Protein AF-A0A183TLF1-F1 (afdb_monomer_lite)

Sequence (107 aa):
LWEIATFAALPFSGLSHEEVISLVTSGGHLGKQGWPPRFPPVLLHIMSLCWRTDKCLRPSFGDILHLLKGHLSDTFLAASYFFGGGSASDAEADVTVDSSPETAVDA

Radius of gyration: 21.23 Å; chains: 1; bounding box: 36×44×62 Å

Organism: Schistocephalus solidus (NCBI:txid70667)

Foldseek 3Di:
DVCVQQVNDDFPPPDDPVRVVVQLQVLHDGDNPRGDPCDPVLVVVLVVQCSGNDPVSRDDVLRNCVSCVVVDDPVCQCPPPNRVPPDPPPPDDDPPPPPDDDDDDDD

InterPro domains:
  IPR001245 Serine-threonine/tyrosine-protein kinase, catalytic domain [PF07714] (1-67)
  IPR011009 Protein kinase-like domain superfamily [SSF56112] (1-74)

pLDDT: mean 83.91, std 19.54, range [37.22, 98.38]

Secondary structure (DSSP, 8-state):
-HHHHTTSPPTTTT--HHHHHHHHHTT----STT--TT--HHHHHHHHHHT-SSGGGSPPHHHHHHHHGGGS-HHHHHHSTTTTT--TT------------------

Structure (mmCIF, N/CA/C/O backbone):
data_AF-A0A183TLF1-F1
#
_entry.id   AF-A0A183TLF1-F1
#
loop_
_atom_site.group_PDB
_atom_site.id
_atom_site.type_symbol
_atom_site.label_atom_id
_atom_site.label_alt_id
_atom_site.label_comp_id
_atom_site.label_asym_id
_atom_site.label_entity_id
_atom_site.label_seq_id
_atom_site.pdbx_PDB_ins_code
_atom_site.Cartn_x
_atom_site.Cartn_y
_atom_site.Cartn_z
_atom_site.occupancy
_atom_site.B_iso_or_equiv
_atom_site.auth_seq_id
_atom_site.auth_comp_id
_atom_site.auth_asym_id
_atom_site.auth_atom_id
_atom_site.pdbx_PDB_model_num
ATOM 1 N N . LEU A 1 1 ? 1.966 2.897 0.398 1.00 93.38 1 LEU A N 1
ATOM 2 C CA . LEU A 1 1 ? 1.187 3.429 -0.754 1.00 93.38 1 LEU A CA 1
ATOM 3 C C . LEU A 1 1 ? 0.228 4.531 -0.331 1.00 93.38 1 LEU A C 1
ATOM 5 O O . LEU A 1 1 ? 0.340 5.620 -0.873 1.00 93.38 1 LEU A O 1
ATOM 9 N N . TRP A 1 2 ? -0.674 4.285 0.627 1.00 94.00 2 TRP A N 1
ATOM 10 C CA . TRP A 1 2 ? -1.624 5.311 1.072 1.00 94.00 2 TRP A CA 1
ATOM 11 C C . TRP A 1 2 ? -0.927 6.570 1.605 1.00 94.00 2 TRP A C 1
ATOM 13 O O . TRP A 1 2 ? -1.268 7.657 1.167 1.00 94.00 2 TRP A O 1
ATOM 23 N N . GLU A 1 3 ? 0.123 6.429 2.420 1.00 94.06 3 GLU A N 1
ATOM 24 C CA . GLU A 1 3 ? 0.914 7.577 2.901 1.00 94.06 3 GLU A CA 1
ATOM 25 C C . GLU A 1 3 ? 1.557 8.374 1.757 1.00 94.06 3 GLU A C 1
ATOM 27 O O . GLU A 1 3 ? 1.559 9.597 1.783 1.00 94.06 3 GLU A O 1
ATOM 32 N N . ILE A 1 4 ? 2.045 7.709 0.704 1.00 93.25 4 ILE A N 1
ATOM 33 C CA . ILE A 1 4 ? 2.558 8.396 -0.496 1.00 93.25 4 ILE A CA 1
ATOM 34 C C . ILE A 1 4 ? 1.430 9.197 -1.159 1.00 93.25 4 ILE A C 1
ATOM 36 O O . ILE A 1 4 ? 1.636 10.332 -1.578 1.00 93.25 4 ILE A O 1
ATOM 40 N N . ALA A 1 5 ? 0.231 8.614 -1.241 1.00 92.19 5 ALA A N 1
ATOM 41 C CA . ALA A 1 5 ? -0.939 9.254 -1.832 1.00 92.19 5 ALA A CA 1
ATOM 42 C C . ALA A 1 5 ? -1.449 10.448 -1.020 1.00 92.19 5 ALA A C 1
ATOM 44 O O . ALA A 1 5 ? -2.056 11.337 -1.597 1.00 92.19 5 ALA A O 1
ATOM 45 N N . THR A 1 6 ? -1.231 10.476 0.292 1.00 92.12 6 THR A N 1
ATOM 46 C CA . THR A 1 6 ? -1.765 11.510 1.189 1.00 92.12 6 THR A CA 1
ATOM 47 C C . THR A 1 6 ? -0.695 12.443 1.745 1.00 92.12 6 THR A C 1
ATOM 49 O O . THR A 1 6 ? -0.976 13.189 2.678 1.00 92.12 6 THR A O 1
ATOM 52 N N . PHE A 1 7 ? 0.521 12.418 1.186 1.00 91.81 7 PHE A N 1
ATOM 53 C CA . PHE A 1 7 ? 1.672 13.181 1.686 1.00 91.81 7 PHE A CA 1
ATOM 54 C C . PHE A 1 7 ? 1.924 12.948 3.187 1.00 91.81 7 PHE A C 1
ATOM 56 O O . PHE A 1 7 ? 2.110 13.888 3.954 1.00 91.81 7 PHE A O 1
ATOM 63 N N . ALA A 1 8 ? 1.920 11.675 3.586 1.00 93.25 8 ALA A N 1
ATOM 64 C CA . ALA A 1 8 ? 2.099 11.202 4.957 1.00 93.25 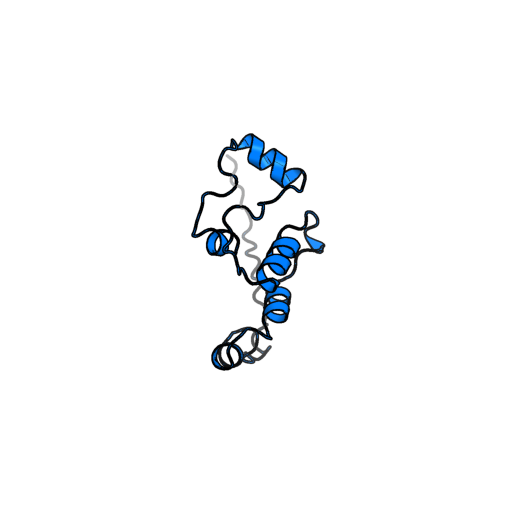8 ALA A CA 1
ATOM 65 C C . ALA A 1 8 ? 1.061 11.760 5.947 1.00 93.25 8 ALA A C 1
ATOM 67 O O . ALA A 1 8 ? 1.376 12.038 7.105 1.00 93.25 8 ALA A O 1
ATOM 68 N N . ALA A 1 9 ? -0.193 11.915 5.507 1.00 92.31 9 ALA A N 1
ATOM 69 C CA . ALA A 1 9 ? -1.287 12.219 6.422 1.00 92.31 9 ALA A CA 1
ATOM 70 C C . ALA A 1 9 ? -1.433 11.129 7.497 1.00 92.31 9 ALA A C 1
ATOM 72 O O . ALA A 1 9 ? -1.035 9.981 7.304 1.00 92.31 9 ALA A O 1
ATOM 73 N N . LEU A 1 10 ? -2.068 11.475 8.617 1.00 93.94 10 LEU A N 1
ATOM 74 C CA . LEU A 1 10 ? -2.351 10.518 9.682 1.00 93.94 10 LEU A CA 1
ATOM 75 C C . LEU A 1 10 ? -3.422 9.504 9.219 1.00 93.94 10 LEU A C 1
ATOM 77 O O . LEU A 1 10 ? -4.547 9.921 8.909 1.00 93.94 10 LEU A O 1
ATOM 81 N N . PRO A 1 11 ? -3.128 8.189 9.169 1.00 94.56 11 PRO A N 1
ATOM 82 C CA . PRO A 1 11 ? -4.131 7.179 8.849 1.00 94.56 11 PRO A CA 1
ATOM 83 C C . PRO A 1 11 ? -5.217 7.134 9.924 1.00 94.56 11 PRO A C 1
ATOM 85 O O . PRO A 1 11 ? -4.939 7.300 11.108 1.00 94.56 11 PRO A O 1
ATOM 88 N N . PHE A 1 12 ? -6.461 6.902 9.492 1.00 94.69 12 PHE A N 1
ATOM 89 C CA . PHE A 1 12 ? -7.638 6.833 10.368 1.00 94.69 12 PHE A CA 1
ATOM 90 C C . PHE A 1 12 ? -7.810 8.062 11.282 1.00 94.69 12 PHE A C 1
ATOM 92 O O . PHE A 1 12 ? -8.291 7.949 12.406 1.00 94.69 12 PHE A O 1
ATOM 99 N N . SER A 1 13 ? -7.409 9.243 10.797 1.00 93.75 13 SER A N 1
ATOM 100 C CA . SER A 1 13 ? -7.537 10.499 11.538 1.00 93.75 13 SER A CA 1
ATOM 101 C C . SER A 1 13 ? -8.961 10.699 12.068 1.00 93.75 13 SER A C 1
ATOM 103 O O . SER A 1 13 ? -9.933 10.564 11.323 1.00 93.75 13 SER A O 1
ATOM 105 N N . GLY A 1 14 ? -9.062 11.025 13.358 1.00 93.94 14 GLY A N 1
ATOM 106 C CA . GLY A 1 14 ? -10.332 11.228 14.054 1.00 93.94 14 GLY A CA 1
ATOM 107 C C . GLY A 1 14 ? -10.918 9.979 14.713 1.00 93.94 14 GLY A C 1
ATOM 108 O O . GLY A 1 14 ? -11.942 10.116 15.372 1.00 93.94 14 GLY A O 1
ATOM 109 N N . LEU A 1 15 ? -10.286 8.807 14.576 1.00 96.75 15 LEU A N 1
ATOM 110 C CA . LEU A 1 15 ? -10.681 7.585 15.283 1.00 96.75 15 LEU A CA 1
ATOM 111 C C . LEU A 1 15 ? -9.782 7.304 16.496 1.00 96.75 15 LEU A C 1
ATOM 113 O O . LEU A 1 15 ? -8.576 7.567 16.466 1.00 96.75 15 LEU A O 1
ATOM 117 N N . SER A 1 16 ? -10.368 6.732 17.549 1.00 98.12 16 SER A N 1
ATOM 118 C CA . SER A 1 16 ? -9.645 6.157 18.686 1.00 98.12 16 SER A CA 1
ATOM 119 C C . SER A 1 16 ? -8.920 4.866 18.292 1.00 98.12 16 SER A C 1
ATOM 121 O O . SER A 1 16 ? -9.183 4.261 17.251 1.00 98.12 16 SER A O 1
ATOM 123 N N . HIS A 1 17 ? -8.019 4.400 19.156 1.00 97.50 17 HIS A N 1
ATOM 124 C CA . HIS A 1 17 ? -7.329 3.127 18.957 1.00 97.50 17 HIS A CA 1
ATOM 125 C C . HIS A 1 17 ? -8.308 1.945 18.814 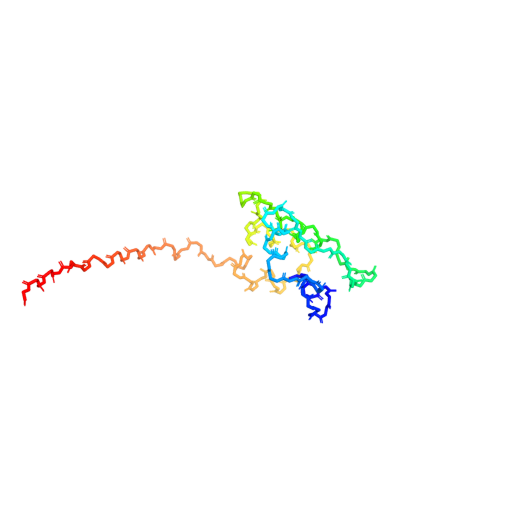1.00 97.50 17 HIS A C 1
ATOM 127 O O . HIS A 1 17 ? -8.191 1.138 17.891 1.00 97.50 17 HIS A O 1
ATOM 133 N N . GLU A 1 18 ? -9.307 1.874 19.692 1.00 98.38 18 GLU A N 1
ATOM 134 C CA . GLU A 1 18 ? -10.329 0.825 19.718 1.00 98.38 18 GLU A CA 1
ATOM 135 C C . GLU A 1 18 ? -11.229 0.882 18.478 1.00 98.38 18 GLU A C 1
ATOM 137 O O . GLU A 1 18 ? -11.562 -0.155 17.898 1.00 98.38 18 GLU A O 1
ATOM 142 N N . GLU A 1 19 ? -11.586 2.088 18.031 1.00 98.25 19 GLU A N 1
ATOM 143 C CA . GLU A 1 19 ? -12.365 2.290 16.808 1.00 98.25 19 GLU A CA 1
ATOM 144 C C . GLU A 1 19 ? -11.596 1.819 15.569 1.00 98.25 19 GLU A C 1
ATOM 146 O O . GLU A 1 19 ? -12.172 1.153 14.706 1.00 98.25 19 GLU A O 1
ATOM 151 N N . VAL A 1 20 ? -10.286 2.091 15.498 1.00 98.06 20 VAL A N 1
ATOM 152 C CA . VAL A 1 20 ? -9.424 1.598 14.412 1.00 98.06 20 VAL A CA 1
ATOM 153 C C . VAL A 1 20 ? -9.365 0.074 14.407 1.00 98.06 20 VAL A C 1
ATOM 155 O O . VAL A 1 20 ? -9.511 -0.533 13.344 1.00 98.06 20 VAL A O 1
ATOM 158 N N . ILE A 1 21 ? -9.198 -0.561 15.573 1.00 97.88 21 ILE A N 1
ATOM 159 C CA . ILE A 1 21 ? -9.211 -2.028 15.677 1.00 97.88 21 ILE A CA 1
ATOM 160 C C . ILE A 1 21 ? -10.540 -2.582 15.160 1.00 97.88 21 ILE A C 1
ATOM 162 O O . ILE A 1 21 ? -10.540 -3.475 14.309 1.00 97.88 21 ILE A O 1
ATOM 166 N N . SER A 1 22 ? -11.666 -2.043 15.630 1.00 98.06 22 SER A N 1
ATOM 167 C CA . SER A 1 22 ? -13.005 -2.484 15.223 1.00 98.06 22 SER A CA 1
ATOM 168 C C . SER A 1 22 ? -13.226 -2.337 13.714 1.00 98.06 22 SER A C 1
ATOM 170 O O . SER A 1 22 ? -13.662 -3.277 13.044 1.00 98.06 22 SER A O 1
ATOM 172 N N . LEU A 1 23 ? -12.843 -1.190 13.146 1.00 97.25 23 LEU A N 1
ATOM 173 C CA . LEU A 1 23 ? -12.976 -0.910 11.719 1.00 97.25 23 LEU A CA 1
ATOM 174 C C . LEU A 1 23 ? -12.154 -1.887 10.872 1.00 97.25 23 LEU A C 1
ATOM 176 O O . LEU A 1 23 ? -12.691 -2.486 9.942 1.00 97.25 23 LEU A O 1
ATOM 180 N N . VAL A 1 24 ? -10.870 -2.071 11.192 1.00 96.69 24 VAL A N 1
ATOM 181 C CA . VAL A 1 24 ? -9.960 -2.907 10.391 1.00 96.69 24 VAL A CA 1
ATOM 182 C C . VAL A 1 24 ? -10.330 -4.385 10.494 1.00 96.69 24 VAL A C 1
ATOM 184 O O . VAL A 1 24 ? -10.352 -5.092 9.486 1.00 96.69 24 VAL A O 1
ATOM 187 N N . THR A 1 25 ? -10.670 -4.860 11.693 1.00 95.81 25 THR A N 1
ATOM 188 C CA . THR A 1 25 ? -11.084 -6.258 11.903 1.00 95.81 25 THR A CA 1
ATOM 189 C C . THR A 1 25 ? -12.423 -6.579 11.238 1.00 95.81 25 THR A C 1
ATOM 191 O O . THR A 1 25 ? -12.617 -7.702 10.779 1.00 95.81 25 THR A O 1
ATOM 194 N N . SER A 1 26 ? -13.297 -5.582 11.072 1.00 96.31 26 SER A N 1
ATOM 195 C CA . SER A 1 26 ? -14.554 -5.699 10.319 1.00 96.31 26 SER A CA 1
ATOM 196 C C . SER A 1 26 ? -14.378 -5.600 8.793 1.00 96.31 26 SER A C 1
ATOM 198 O O . SER A 1 26 ? -15.361 -5.605 8.054 1.00 96.31 26 SER A O 1
ATOM 200 N N . GLY A 1 27 ? -13.140 -5.510 8.292 1.00 94.62 27 GLY A N 1
ATOM 201 C CA . GLY A 1 27 ? -12.835 -5.403 6.860 1.00 94.62 27 GLY A CA 1
ATOM 202 C C . GLY A 1 27 ? -12.877 -3.978 6.303 1.00 94.62 27 GLY A C 1
ATOM 203 O O . GLY A 1 27 ? -12.782 -3.792 5.089 1.00 94.62 27 GLY A O 1
ATOM 204 N N . GLY A 1 28 ? -13.007 -2.968 7.164 1.00 95.25 28 GLY A N 1
ATOM 205 C CA . GLY A 1 28 ? -12.823 -1.573 6.789 1.00 95.25 28 GLY A CA 1
ATOM 206 C C . GLY A 1 28 ? -11.358 -1.261 6.475 1.00 95.25 28 GLY A C 1
ATOM 207 O O . GLY A 1 28 ? -10.431 -1.881 6.994 1.00 95.25 28 GLY A O 1
ATOM 208 N N . HIS A 1 29 ? -11.136 -0.265 5.624 1.00 94.81 29 HIS A N 1
ATOM 209 C CA . HIS A 1 29 ? -9.804 0.198 5.249 1.00 94.81 29 HIS A CA 1
ATOM 210 C C . HIS A 1 29 ? -9.809 1.708 4.991 1.00 94.81 29 HIS A C 1
ATOM 212 O O . HIS A 1 29 ? -10.857 2.355 4.974 1.00 94.81 29 HIS A O 1
ATOM 218 N N . LEU A 1 30 ? -8.625 2.278 4.767 1.00 93.50 30 LEU A N 1
ATOM 219 C CA . LEU A 1 30 ? -8.469 3.698 4.466 1.00 93.50 30 LEU A CA 1
ATOM 220 C C . LEU A 1 30 ? -9.204 4.070 3.168 1.00 93.50 30 LEU A C 1
ATOM 222 O O . LEU A 1 30 ? -9.242 3.296 2.205 1.00 93.50 30 LEU A O 1
ATOM 226 N N . GLY A 1 31 ? -9.803 5.260 3.148 1.00 85.19 31 GLY A N 1
ATOM 227 C CA . GLY A 1 31 ? -10.510 5.785 1.985 1.00 85.19 31 GLY A CA 1
ATOM 228 C C . GLY A 1 31 ? -9.622 6.619 1.055 1.00 85.19 31 GLY A C 1
ATOM 229 O O . GLY A 1 31 ? -8.396 6.677 1.193 1.00 85.19 31 GLY A O 1
ATOM 230 N N . LYS A 1 32 ? -10.274 7.270 0.083 1.00 80.31 32 LYS A N 1
ATOM 231 C CA . LYS A 1 32 ? -9.633 8.092 -0.961 1.00 80.31 32 LYS A CA 1
ATOM 232 C C . LYS A 1 32 ? -9.423 9.559 -0.565 1.00 80.31 32 LYS A C 1
ATOM 234 O O . LYS A 1 32 ? -9.081 10.385 -1.409 1.00 80.31 32 LYS A O 1
ATOM 239 N N . GLN A 1 33 ? -9.714 9.912 0.685 1.00 79.12 33 GLN A N 1
ATOM 240 C CA . GLN A 1 33 ? -9.660 11.293 1.153 1.00 79.12 33 GLN A CA 1
ATOM 241 C C . GLN A 1 33 ? -8.214 11.801 1.108 1.00 79.12 33 GLN A C 1
ATOM 243 O O . GLN A 1 33 ? -7.294 11.115 1.546 1.00 79.12 33 GLN A O 1
ATOM 248 N N . GLY A 1 34 ? -8.019 13.001 0.558 1.00 75.50 34 GLY A N 1
ATOM 249 C CA . GLY A 1 34 ? -6.696 13.620 0.442 1.00 75.50 34 GLY A CA 1
ATOM 250 C C . GLY A 1 34 ? -5.847 13.134 -0.737 1.00 75.50 34 GLY A C 1
ATOM 251 O O . GLY A 1 34 ? -4.685 13.516 -0.824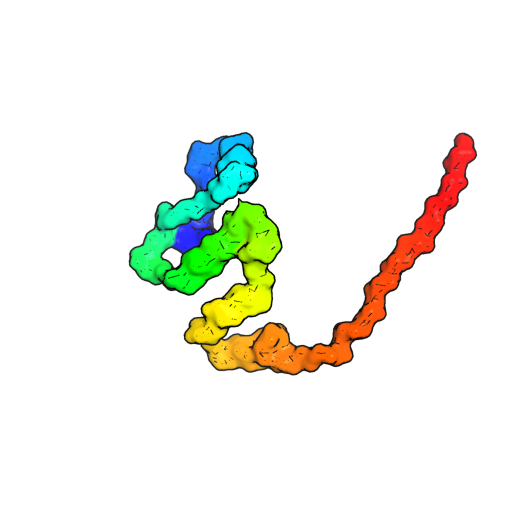 1.00 75.50 34 GLY A O 1
ATOM 252 N N . TRP A 1 35 ? -6.389 12.320 -1.651 1.00 84.38 35 TRP A N 1
ATOM 253 C CA . TRP A 1 35 ? -5.643 11.900 -2.840 1.00 84.38 35 TRP A CA 1
ATOM 254 C C . TRP A 1 35 ? -5.517 13.028 -3.878 1.00 84.38 35 TRP A C 1
ATOM 256 O O . TRP A 1 35 ? -6.476 13.776 -4.093 1.00 84.38 35 TRP A O 1
ATOM 266 N N . PRO A 1 36 ? -4.377 13.123 -4.590 1.00 83.38 36 PRO A N 1
ATOM 267 C CA . PRO A 1 36 ? -4.208 14.035 -5.707 1.00 83.38 36 PRO A CA 1
ATOM 268 C C . PRO A 1 36 ? -5.265 13.803 -6.797 1.00 83.38 36 PRO A C 1
ATOM 270 O O . PRO A 1 36 ? -5.620 12.650 -7.062 1.00 83.38 36 PRO A O 1
ATOM 273 N N . PRO A 1 37 ? -5.679 14.851 -7.537 1.00 81.06 37 PRO A N 1
ATOM 274 C CA . PRO A 1 37 ? -6.640 14.727 -8.639 1.00 81.06 37 PRO A CA 1
ATOM 275 C C . PRO A 1 37 ? -6.257 13.711 -9.728 1.00 81.06 37 PRO A C 1
ATOM 277 O O . PRO A 1 37 ? -7.113 13.264 -10.485 1.00 81.06 37 PRO A O 1
ATOM 280 N N . ARG A 1 38 ? -4.970 13.356 -9.839 1.00 85.00 38 ARG A N 1
ATOM 281 C CA . ARG A 1 38 ? -4.431 12.417 -10.836 1.00 85.00 38 ARG A CA 1
ATOM 282 C C . ARG A 1 38 ? -3.581 11.323 -10.194 1.00 85.00 38 ARG A C 1
ATOM 284 O O . ARG A 1 38 ? -2.456 11.076 -10.620 1.00 85.00 38 ARG A O 1
ATOM 291 N N . PHE A 1 39 ? -4.088 10.689 -9.142 1.00 88.25 39 PHE A N 1
ATOM 292 C CA . PHE A 1 39 ? -3.382 9.557 -8.550 1.00 88.25 39 PHE A CA 1
ATOM 293 C C . PHE A 1 39 ? -3.432 8.318 -9.476 1.00 88.25 39 PHE A C 1
ATOM 295 O O . PHE A 1 39 ? -4.507 8.009 -10.000 1.00 88.25 39 PHE A O 1
ATOM 302 N N . PRO A 1 40 ? -2.313 7.596 -9.700 1.00 92.25 40 PRO A N 1
ATOM 303 C CA . PRO A 1 40 ? -2.268 6.484 -10.652 1.00 92.25 40 PRO A CA 1
ATOM 304 C C . PRO A 1 40 ? -3.256 5.350 -10.310 1.00 92.25 40 PRO A C 1
ATOM 306 O O . PRO A 1 40 ? -3.157 4.772 -9.223 1.00 92.25 40 PRO A O 1
ATOM 309 N N . PRO A 1 41 ? -4.163 4.953 -11.229 1.00 92.00 41 PRO A N 1
ATOM 310 C CA . PRO A 1 41 ? -5.147 3.895 -10.974 1.00 92.00 41 PRO A CA 1
ATOM 311 C C . PRO A 1 41 ? -4.536 2.547 -10.572 1.00 92.00 41 PRO A C 1
ATOM 313 O O . PRO A 1 41 ? -5.101 1.844 -9.736 1.00 92.00 41 PRO A O 1
ATOM 316 N N . VAL A 1 42 ? -3.358 2.207 -11.108 1.00 95.38 42 VAL A N 1
ATOM 317 C CA . VAL A 1 42 ? -2.636 0.970 -10.765 1.00 95.38 42 VAL A CA 1
ATOM 318 C C . VAL A 1 42 ? -2.300 0.894 -9.273 1.00 95.38 42 VAL A C 1
ATOM 320 O O . VAL A 1 42 ? -2.489 -0.144 -8.644 1.00 95.38 42 VAL A O 1
ATOM 323 N N . LEU A 1 43 ? -1.899 2.013 -8.663 1.00 95.12 43 LEU A N 1
ATOM 324 C CA . LEU A 1 43 ? -1.579 2.067 -7.236 1.00 95.12 43 LEU A CA 1
ATOM 325 C C . LEU A 1 43 ? -2.839 1.929 -6.373 1.00 95.12 43 LEU A C 1
ATOM 327 O O . LEU A 1 43 ? -2.783 1.351 -5.289 1.00 95.12 43 LEU A O 1
ATOM 331 N N . LEU A 1 44 ? -3.987 2.405 -6.867 1.00 91.88 44 LEU A N 1
ATOM 332 C CA . LEU A 1 44 ? -5.285 2.224 -6.206 1.00 91.88 44 LEU A CA 1
ATOM 333 C C . LEU A 1 44 ? -5.712 0.772 -6.189 1.00 91.88 44 LEU A C 1
ATOM 335 O O . LEU A 1 44 ? -6.144 0.256 -5.158 1.00 91.88 44 LEU A O 1
ATOM 339 N N . HIS A 1 45 ? -5.565 0.125 -7.339 1.00 95.31 45 HIS A N 1
ATOM 340 C CA . HIS A 1 45 ? -5.856 -1.282 -7.488 1.00 95.31 45 HIS A CA 1
ATOM 341 C C . HIS A 1 45 ? -4.975 -2.120 -6.554 1.00 95.31 45 HIS A C 1
ATOM 343 O O . HIS A 1 45 ? -5.507 -2.905 -5.772 1.00 95.31 45 HIS A O 1
ATOM 349 N N . ILE A 1 46 ? -3.663 -1.863 -6.520 1.00 97.62 46 ILE A N 1
ATOM 350 C CA . ILE A 1 46 ? -2.736 -2.551 -5.612 1.00 97.62 46 ILE A CA 1
ATOM 351 C C . ILE A 1 46 ? -3.149 -2.363 -4.146 1.00 97.62 46 ILE A C 1
ATOM 353 O O . ILE A 1 46 ? -3.252 -3.349 -3.424 1.00 97.62 46 ILE A O 1
ATOM 357 N N . MET A 1 47 ? -3.458 -1.137 -3.699 1.00 95.81 47 MET A N 1
ATOM 358 C CA . MET A 1 47 ? -3.924 -0.915 -2.319 1.00 95.81 47 MET A CA 1
ATOM 359 C C . MET A 1 47 ? -5.186 -1.722 -1.991 1.00 95.81 47 MET A C 1
ATOM 361 O O . MET A 1 47 ? -5.238 -2.354 -0.939 1.00 95.81 47 MET A O 1
ATOM 365 N N . SER A 1 48 ? -6.173 -1.759 -2.896 1.00 94.81 48 SER A N 1
ATOM 366 C CA . SER A 1 48 ? -7.399 -2.542 -2.679 1.00 94.81 48 SER A CA 1
ATOM 367 C C . SER A 1 48 ? -7.146 -4.047 -2.559 1.00 94.81 48 SER A C 1
ATOM 369 O O . SER A 1 48 ? -7.814 -4.722 -1.778 1.00 94.81 48 SER A O 1
ATOM 371 N N . LEU A 1 49 ? -6.161 -4.569 -3.296 1.00 97.62 49 LEU A N 1
ATOM 372 C CA . LEU A 1 49 ? -5.753 -5.969 -3.221 1.00 97.62 49 LEU A CA 1
ATOM 373 C C . LEU A 1 49 ? -4.999 -6.255 -1.911 1.00 97.62 49 LEU A C 1
ATOM 375 O O . LEU A 1 49 ? -5.247 -7.264 -1.255 1.00 97.62 49 LEU A O 1
ATOM 379 N N . CYS A 1 50 ? -4.128 -5.342 -1.476 1.00 97.75 50 CYS A N 1
ATOM 380 C CA . CYS A 1 50 ? -3.406 -5.467 -0.208 1.00 97.75 50 CYS A CA 1
ATOM 381 C C . CYS A 1 50 ? -4.328 -5.410 1.021 1.00 97.75 50 CYS A C 1
ATOM 383 O O . CYS A 1 50 ? -4.010 -6.002 2.051 1.00 97.75 50 CYS A O 1
ATOM 385 N N . TRP A 1 51 ? -5.467 -4.718 0.928 1.00 96.75 51 TRP A N 1
ATOM 386 C CA . TRP A 1 51 ? -6.435 -4.573 2.023 1.00 96.75 51 TRP A CA 1
ATOM 387 C C . TRP A 1 51 ? -7.554 -5.621 2.025 1.00 96.75 51 TRP A C 1
ATOM 389 O O . TRP A 1 51 ? -8.552 -5.455 2.723 1.00 96.75 51 TRP A O 1
ATOM 399 N N . ARG A 1 52 ? -7.411 -6.723 1.281 1.00 97.12 52 ARG A N 1
ATOM 400 C CA . ARG A 1 52 ? -8.371 -7.835 1.348 1.00 97.12 52 ARG A CA 1
ATOM 401 C C . ARG A 1 52 ? -8.404 -8.434 2.758 1.00 97.12 52 ARG A C 1
ATOM 403 O O . ARG A 1 52 ? -7.359 -8.740 3.338 1.00 97.12 52 ARG A O 1
ATOM 410 N N . THR A 1 53 ? -9.609 -8.646 3.290 1.00 96.06 53 THR A N 1
ATOM 411 C CA . THR A 1 53 ? -9.809 -9.293 4.598 1.00 96.06 53 THR A CA 1
ATOM 412 C C . THR A 1 53 ? -9.197 -10.691 4.615 1.00 96.06 53 THR A C 1
ATOM 414 O O . THR A 1 53 ? -8.437 -11.019 5.522 1.00 96.06 53 THR A O 1
ATOM 417 N N . ASP A 1 54 ? -9.450 -11.480 3.566 1.00 96.06 54 ASP A N 1
ATOM 418 C CA . ASP A 1 54 ? -8.813 -12.781 3.375 1.00 96.06 54 ASP A CA 1
ATOM 419 C C . ASP A 1 54 ? -7.339 -12.610 2.980 1.00 96.06 54 ASP A C 1
ATOM 421 O O . ASP A 1 54 ? -7.018 -12.080 1.911 1.00 96.06 54 ASP A O 1
ATOM 425 N N . LYS A 1 55 ? -6.443 -13.086 3.851 1.00 96.00 55 LYS A N 1
ATOM 426 C CA . LYS A 1 55 ? -4.992 -13.038 3.650 1.00 96.00 55 LYS A CA 1
ATOM 427 C C . LYS A 1 55 ? -4.537 -13.806 2.409 1.00 96.00 55 LYS A C 1
ATOM 429 O O . LYS A 1 55 ? -3.557 -13.400 1.797 1.00 96.00 55 LYS A O 1
ATOM 434 N N . CYS A 1 56 ? -5.240 -14.873 2.027 1.00 97.69 56 CYS A N 1
ATOM 435 C CA . CYS A 1 56 ? -4.888 -15.703 0.876 1.00 97.69 56 CYS A CA 1
ATOM 436 C C . CYS A 1 56 ? -5.173 -14.996 -0.456 1.00 97.69 56 CYS A C 1
ATOM 438 O O . CYS A 1 56 ? -4.625 -15.380 -1.482 1.00 97.69 56 CYS A O 1
ATOM 440 N N . LEU A 1 57 ? -6.013 -13.956 -0.440 1.00 97.50 57 LEU A N 1
ATOM 441 C CA . LEU A 1 57 ? -6.326 -13.135 -1.612 1.00 97.50 57 LEU A CA 1
ATOM 442 C C . LEU A 1 57 ? -5.428 -11.899 -1.736 1.00 97.50 57 LEU A C 1
ATOM 444 O O . LEU A 1 57 ? -5.607 -11.111 -2.666 1.00 97.50 57 LEU A O 1
ATOM 448 N N . ARG A 1 58 ? -4.509 -11.682 -0.789 1.00 98.38 58 ARG A N 1
ATOM 449 C CA . ARG A 1 58 ? -3.562 -10.570 -0.864 1.00 98.38 58 ARG A CA 1
ATOM 450 C C . ARG A 1 58 ? -2.431 -10.937 -1.826 1.00 98.38 58 ARG A C 1
ATOM 452 O O . ARG A 1 58 ? -1.938 -12.061 -1.769 1.00 98.38 58 ARG A O 1
ATOM 459 N N . PRO A 1 59 ? -2.003 -10.003 -2.685 1.00 98.31 59 PRO A N 1
ATOM 460 C CA . PRO A 1 59 ? -0.937 -10.258 -3.637 1.00 98.31 59 PRO A CA 1
ATOM 461 C C . PRO A 1 59 ? 0.394 -10.414 -2.900 1.00 98.31 59 PRO A C 1
ATOM 463 O O . PRO A 1 59 ? 0.665 -9.707 -1.924 1.00 98.31 59 PRO A O 1
ATOM 466 N N . SER A 1 60 ? 1.250 -11.304 -3.394 1.00 98.00 60 SER A N 1
ATOM 467 C CA . SER A 1 60 ? 2.656 -11.321 -3.000 1.00 98.00 60 SER A CA 1
ATOM 468 C C . SER A 1 60 ? 3.372 -10.073 -3.529 1.00 98.00 60 SER A C 1
ATOM 470 O O . SER A 1 60 ? 2.894 -9.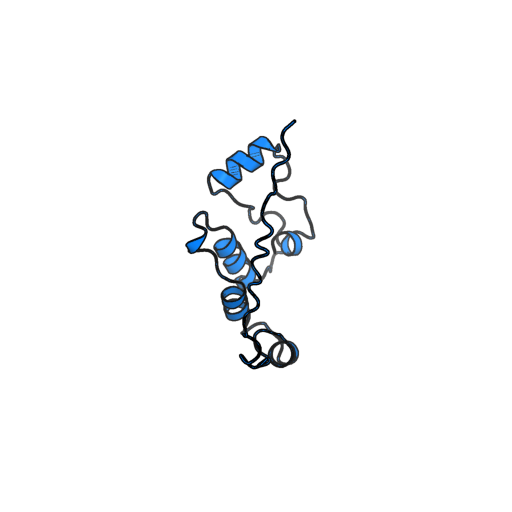389 -4.439 1.00 98.00 60 SER A O 1
ATOM 472 N N . PHE A 1 61 ? 4.571 -9.783 -3.020 1.00 97.31 61 PHE A N 1
ATOM 473 C CA . PHE A 1 61 ? 5.395 -8.720 -3.604 1.00 97.31 61 PHE A CA 1
ATOM 474 C C . PHE A 1 61 ? 5.709 -8.967 -5.089 1.00 97.31 61 PHE A C 1
ATOM 476 O O . PHE A 1 61 ? 5.753 -8.012 -5.862 1.00 97.31 61 PHE A O 1
ATOM 483 N N . GLY A 1 62 ? 5.856 -10.229 -5.509 1.00 96.62 62 GLY A N 1
ATOM 484 C CA . GLY A 1 62 ? 6.048 -10.584 -6.916 1.00 96.62 62 GLY A CA 1
ATOM 485 C C . GLY A 1 62 ? 4.830 -10.260 -7.784 1.00 96.62 62 GLY A C 1
ATOM 486 O O . GLY A 1 62 ? 4.986 -9.738 -8.888 1.00 96.62 62 GLY A O 1
ATOM 487 N N . ASP A 1 63 ? 3.618 -10.489 -7.276 1.00 97.75 63 ASP A N 1
ATOM 488 C CA . ASP A 1 63 ? 2.377 -10.114 -7.969 1.00 97.75 63 ASP A CA 1
ATOM 489 C C . ASP A 1 63 ? 2.258 -8.589 -8.095 1.00 97.75 63 ASP A C 1
ATOM 491 O O . ASP A 1 63 ? 1.923 -8.068 -9.159 1.00 97.75 63 ASP A O 1
ATOM 495 N N . ILE A 1 64 ? 2.607 -7.851 -7.033 1.00 98.19 64 ILE A N 1
ATOM 496 C CA . ILE A 1 64 ? 2.641 -6.381 -7.048 1.00 98.19 64 ILE A CA 1
ATOM 497 C C . ILE A 1 64 ? 3.624 -5.869 -8.112 1.00 98.19 64 ILE A C 1
ATOM 499 O O . ILE A 1 64 ? 3.291 -4.955 -8.867 1.00 98.19 64 ILE A O 1
ATOM 503 N N . LEU A 1 65 ? 4.819 -6.459 -8.208 1.00 96.69 65 LEU A N 1
ATOM 504 C CA . LEU A 1 65 ? 5.813 -6.087 -9.219 1.00 96.69 65 LEU A CA 1
ATOM 505 C C . LEU A 1 65 ? 5.330 -6.389 -10.642 1.00 96.69 65 LEU A C 1
ATOM 507 O O . LEU A 1 65 ? 5.547 -5.575 -11.540 1.00 96.69 65 LEU A O 1
ATOM 511 N N . HIS A 1 66 ? 4.618 -7.499 -10.852 1.00 95.75 66 HIS A N 1
ATOM 512 C CA . HIS A 1 66 ? 3.981 -7.793 -12.137 1.00 95.75 66 HIS A CA 1
ATOM 513 C C . HIS A 1 66 ? 2.927 -6.750 -12.520 1.00 95.75 66 HIS A C 1
ATOM 515 O O . HIS A 1 66 ? 2.934 -6.280 -13.657 1.00 95.75 66 HIS A O 1
ATOM 521 N N . LEU A 1 67 ? 2.073 -6.335 -11.577 1.00 97.38 67 LEU A N 1
ATOM 522 C CA . LEU A 1 67 ? 1.082 -5.275 -11.802 1.00 97.38 67 LEU A CA 1
ATOM 523 C C . LEU A 1 67 ? 1.737 -3.933 -12.158 1.00 97.38 67 LEU A C 1
ATOM 525 O O . LEU A 1 67 ? 1.181 -3.156 -12.933 1.00 97.38 67 LEU A O 1
ATOM 529 N N . LEU A 1 68 ? 2.923 -3.659 -11.610 1.00 97.12 68 LEU A N 1
ATOM 530 C CA . LEU A 1 68 ? 3.667 -2.428 -11.868 1.00 97.12 68 LEU A CA 1
ATOM 531 C C . LEU A 1 68 ? 4.533 -2.478 -13.127 1.00 97.12 68 LEU A C 1
ATOM 533 O O . LEU A 1 68 ? 4.945 -1.416 -13.580 1.00 97.12 68 LEU A O 1
ATOM 537 N N . LYS A 1 69 ? 4.796 -3.655 -13.709 1.00 94.31 69 LYS A N 1
ATOM 538 C CA . LYS A 1 69 ? 5.818 -3.867 -14.750 1.00 94.31 69 LYS A CA 1
ATOM 539 C C . LYS A 1 69 ? 5.770 -2.855 -15.900 1.00 94.31 69 LYS A C 1
ATOM 541 O O . LYS A 1 69 ? 6.812 -2.353 -16.299 1.00 94.31 69 LYS A O 1
ATOM 546 N N . GLY A 1 70 ? 4.577 -2.512 -16.394 1.00 95.25 70 GLY A N 1
ATOM 547 C CA . GLY A 1 70 ? 4.395 -1.539 -17.484 1.00 95.25 70 GLY A CA 1
ATOM 548 C C . GLY A 1 70 ? 4.699 -0.076 -17.122 1.00 95.25 70 GLY A C 1
ATOM 549 O O . GLY A 1 70 ? 4.659 0.788 -17.992 1.00 95.25 70 GLY A O 1
ATOM 550 N N . HIS A 1 71 ? 4.982 0.212 -15.853 1.00 95.62 71 HIS A N 1
ATOM 551 C CA . HIS A 1 71 ? 5.290 1.541 -15.320 1.00 95.62 71 HIS A CA 1
ATOM 552 C C . HIS A 1 71 ? 6.728 1.656 -14.789 1.00 95.62 71 HIS A C 1
ATOM 554 O O . HIS A 1 71 ? 7.095 2.701 -14.251 1.00 95.62 71 HIS A O 1
ATOM 560 N N . LEU A 1 72 ? 7.529 0.591 -14.889 1.00 95.00 72 LEU A N 1
ATOM 561 C CA . LEU A 1 72 ? 8.908 0.555 -14.402 1.00 95.00 72 LEU A CA 1
ATOM 562 C C . LEU A 1 72 ? 9.877 0.958 -15.516 1.00 95.00 72 LEU A C 1
ATOM 564 O O . LEU A 1 72 ? 9.625 0.702 -16.690 1.00 95.00 72 LEU A O 1
ATOM 568 N N . SER A 1 73 ? 10.994 1.584 -15.145 1.00 96.00 73 SER A N 1
ATOM 569 C CA . SER A 1 73 ? 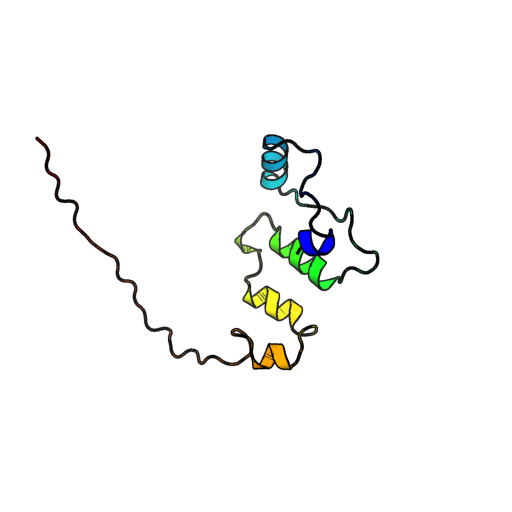12.051 1.925 -16.098 1.00 96.00 73 SER A CA 1
ATOM 570 C C . SER A 1 73 ? 12.886 0.700 -16.467 1.00 96.00 73 SER A C 1
ATOM 572 O O . SER A 1 73 ? 13.086 -0.192 -15.641 1.00 96.00 73 SER A O 1
ATOM 574 N N . ASP A 1 74 ? 13.462 0.696 -17.669 1.00 94.44 74 ASP A N 1
ATOM 575 C CA . ASP A 1 74 ? 14.355 -0.380 -18.122 1.00 94.44 74 ASP A CA 1
ATOM 576 C C . ASP A 1 74 ? 15.551 -0.573 -17.182 1.00 94.44 74 ASP A C 1
ATOM 578 O O . ASP A 1 74 ? 15.958 -1.698 -16.904 1.00 94.44 74 ASP A O 1
ATOM 582 N N . THR A 1 75 ? 16.071 0.518 -16.612 1.00 95.50 75 THR A N 1
ATOM 583 C CA . THR A 1 75 ? 17.129 0.467 -15.595 1.00 95.50 75 THR A CA 1
ATOM 584 C C . THR A 1 75 ? 16.692 -0.321 -14.363 1.00 95.50 75 THR A C 1
ATOM 586 O O . THR A 1 75 ? 17.457 -1.138 -13.857 1.00 95.50 75 THR A O 1
ATOM 589 N N . PHE A 1 76 ? 15.462 -0.114 -13.884 1.00 95.06 76 PHE A N 1
ATOM 590 C CA . PHE A 1 76 ? 14.932 -0.876 -12.757 1.00 95.06 76 PHE A CA 1
ATOM 591 C C . PHE A 1 76 ? 14.703 -2.342 -13.136 1.00 95.06 76 PHE A C 1
ATOM 593 O O . PHE A 1 76 ? 15.044 -3.236 -12.364 1.00 95.06 76 PHE A O 1
ATOM 600 N N . LEU A 1 77 ? 14.164 -2.609 -14.327 1.00 94.06 77 LEU A N 1
ATOM 601 C CA . LEU A 1 77 ? 13.961 -3.977 -14.808 1.00 94.06 77 LEU A CA 1
ATOM 602 C C . LEU A 1 77 ? 15.288 -4.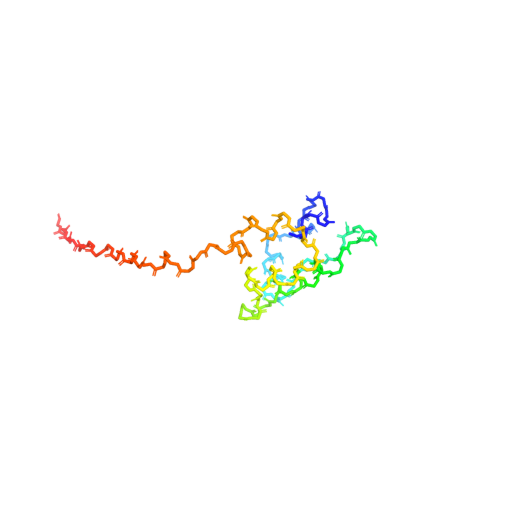746 -14.907 1.00 94.06 77 LEU A C 1
ATOM 604 O O . LEU A 1 77 ? 15.341 -5.903 -14.508 1.00 94.06 77 LEU A O 1
ATOM 608 N N . ALA A 1 78 ? 16.362 -4.101 -15.360 1.00 92.56 78 ALA A N 1
ATOM 609 C CA . ALA A 1 78 ? 17.678 -4.726 -15.473 1.00 92.56 78 ALA A CA 1
ATOM 610 C C . ALA A 1 78 ? 18.388 -4.923 -14.121 1.00 92.56 78 ALA A C 1
ATOM 612 O O . ALA A 1 78 ? 19.107 -5.901 -13.952 1.00 92.56 78 ALA A O 1
ATOM 613 N N . ALA A 1 79 ? 18.213 -4.002 -13.167 1.00 92.69 79 ALA A N 1
ATOM 614 C CA . ALA A 1 79 ? 18.980 -3.995 -11.916 1.00 92.69 79 ALA A CA 1
ATOM 615 C C . ALA A 1 79 ? 18.239 -4.580 -10.700 1.00 92.69 79 ALA A C 1
ATOM 617 O O . ALA A 1 79 ? 18.856 -4.851 -9.672 1.00 92.69 79 ALA A O 1
ATOM 618 N N . SER A 1 80 ? 16.914 -4.718 -10.761 1.00 93.62 80 SER A N 1
ATOM 619 C CA . SER A 1 80 ? 16.119 -5.157 -9.609 1.00 93.62 80 SER A CA 1
ATOM 620 C C . SER A 1 80 ? 16.249 -6.658 -9.352 1.00 93.62 80 SER A C 1
ATOM 622 O O . SER A 1 80 ? 16.296 -7.456 -10.283 1.00 93.62 80 SER A O 1
ATOM 624 N N . TYR A 1 81 ? 16.201 -7.050 -8.075 1.00 91.44 81 TYR A N 1
ATOM 625 C CA . TYR A 1 81 ? 16.232 -8.450 -7.628 1.00 91.44 81 TYR A CA 1
ATOM 626 C C . TYR A 1 81 ? 15.252 -9.361 -8.389 1.00 91.44 81 TYR A C 1
ATOM 628 O O . TYR A 1 81 ? 15.592 -10.478 -8.760 1.00 91.44 81 TYR A O 1
ATOM 636 N N . PHE A 1 82 ? 14.036 -8.871 -8.643 1.00 91.81 82 PHE A N 1
ATOM 637 C CA . PHE A 1 82 ? 12.951 -9.674 -9.204 1.00 91.81 82 PHE A CA 1
ATOM 638 C C . PHE A 1 82 ? 13.039 -9.878 -10.725 1.00 91.81 82 PHE A C 1
ATOM 640 O O . PHE A 1 82 ? 12.652 -10.933 -11.220 1.00 91.81 82 PHE A O 1
ATOM 647 N N . PHE A 1 83 ? 13.517 -8.877 -11.475 1.00 89.56 83 PHE A N 1
ATOM 648 C CA . PHE A 1 83 ? 13.548 -8.914 -12.945 1.00 89.56 83 PHE A CA 1
ATOM 649 C C . PHE A 1 83 ? 14.958 -9.107 -13.522 1.00 89.56 83 PHE A C 1
ATOM 651 O O . PHE A 1 83 ? 15.091 -9.657 -14.612 1.00 89.56 83 PHE A O 1
ATOM 658 N N . GLY A 1 84 ? 15.998 -8.698 -12.791 1.00 79.19 84 GLY A N 1
ATOM 659 C CA . GLY A 1 84 ? 17.397 -8.679 -13.228 1.00 79.19 84 GLY A CA 1
ATOM 660 C C . GLY A 1 84 ? 18.096 -10.039 -13.248 1.00 79.19 84 GLY A C 1
ATOM 661 O O . GLY A 1 84 ? 19.302 -10.090 -13.463 1.00 79.19 84 GLY A O 1
ATOM 662 N N . GLY A 1 85 ? 17.370 -11.140 -13.031 1.00 66.50 85 GLY A N 1
ATOM 663 C CA . GLY A 1 85 ? 17.921 -12.484 -13.190 1.00 66.50 85 GLY A CA 1
ATOM 664 C C . GLY A 1 85 ? 19.078 -12.788 -12.239 1.00 66.50 85 GLY A C 1
ATOM 665 O O . GLY A 1 85 ? 20.096 -13.320 -12.675 1.00 66.50 85 GLY A O 1
ATOM 666 N N . GLY A 1 86 ? 18.917 -12.506 -10.942 1.00 56.00 86 GLY A N 1
ATOM 667 C CA . GLY A 1 86 ? 19.664 -13.270 -9.945 1.00 56.00 86 GLY A CA 1
ATOM 668 C C . GLY A 1 86 ? 19.278 -14.731 -10.141 1.00 56.00 86 GLY A C 1
ATOM 669 O O . GLY A 1 86 ? 18.120 -15.093 -9.927 1.00 56.00 86 GLY A O 1
ATOM 670 N N . SER A 1 87 ? 20.196 -15.535 -10.669 1.00 47.78 87 SER A N 1
ATOM 671 C CA . SER A 1 87 ? 19.994 -16.958 -10.879 1.00 47.78 87 SER A CA 1
ATOM 672 C C . SER A 1 87 ? 19.390 -17.578 -9.624 1.00 47.78 87 SER A C 1
ATOM 674 O O . SER A 1 87 ? 19.845 -17.344 -8.506 1.00 47.78 87 SER A O 1
ATOM 676 N N . ALA A 1 88 ? 18.360 -18.395 -9.820 1.00 51.69 88 ALA A N 1
ATOM 677 C CA . ALA A 1 88 ? 17.855 -19.333 -8.831 1.00 51.69 88 ALA A CA 1
ATOM 678 C C . ALA A 1 88 ? 18.910 -20.428 -8.555 1.00 51.69 88 ALA A C 1
ATOM 680 O O . ALA A 1 88 ? 18.676 -21.602 -8.823 1.00 51.69 88 ALA A O 1
ATOM 681 N N . SER A 1 89 ? 20.102 -20.033 -8.101 1.00 46.94 89 SER A N 1
ATOM 682 C CA . SER A 1 89 ? 21.238 -20.911 -7.813 1.00 46.94 89 SER A CA 1
ATOM 683 C C . SER A 1 89 ? 21.796 -20.763 -6.399 1.00 46.94 89 SER A C 1
ATOM 685 O O . SER A 1 89 ? 22.756 -21.454 -6.108 1.00 46.94 89 SER A O 1
ATOM 687 N N . ASP A 1 90 ? 21.182 -19.959 -5.523 1.00 45.16 90 ASP A N 1
ATOM 688 C CA . ASP A 1 90 ? 21.546 -19.882 -4.094 1.00 45.16 90 ASP A CA 1
ATOM 689 C C . ASP A 1 90 ? 20.331 -20.150 -3.183 1.00 45.16 90 ASP A C 1
ATOM 691 O O . ASP A 1 90 ? 20.137 -19.518 -2.148 1.00 45.16 90 ASP A O 1
ATOM 695 N N . ALA A 1 91 ? 19.475 -21.093 -3.581 1.00 46.06 91 ALA A N 1
ATOM 696 C CA . ALA A 1 91 ? 18.512 -21.722 -2.680 1.00 46.06 91 ALA A CA 1
ATOM 697 C C . ALA A 1 91 ? 19.057 -23.088 -2.229 1.00 46.06 91 ALA A C 1
ATOM 699 O O . ALA A 1 91 ? 18.443 -24.119 -2.491 1.00 46.06 91 ALA A O 1
ATOM 700 N N . GLU A 1 92 ? 20.226 -23.100 -1.583 1.00 41.41 92 GLU A N 1
ATOM 701 C CA . GLU A 1 92 ? 20.587 -24.193 -0.678 1.00 41.41 92 GLU A CA 1
ATOM 702 C C . GLU A 1 92 ? 20.207 -23.800 0.747 1.00 41.41 92 GLU A C 1
ATOM 704 O O . GLU A 1 92 ? 20.399 -22.672 1.199 1.00 41.41 92 GLU A O 1
ATOM 709 N N . ALA A 1 93 ? 19.573 -24.757 1.408 1.00 50.44 93 ALA A N 1
ATOM 710 C CA . ALA A 1 93 ? 19.027 -24.653 2.737 1.00 50.44 93 ALA A CA 1
ATOM 711 C C . ALA A 1 93 ? 20.122 -24.413 3.781 1.00 50.44 93 ALA A C 1
ATOM 713 O O . ALA A 1 93 ? 21.108 -25.140 3.817 1.00 50.44 93 ALA A O 1
ATOM 714 N N . ASP A 1 94 ? 19.861 -23.509 4.722 1.00 37.22 94 ASP A N 1
ATOM 715 C CA . ASP A 1 94 ? 20.274 -23.752 6.100 1.00 37.22 94 ASP A CA 1
ATOM 716 C C . ASP A 1 94 ? 19.101 -23.454 7.033 1.00 37.22 94 ASP A C 1
ATOM 718 O O . ASP A 1 94 ? 18.897 -22.349 7.531 1.00 37.22 94 ASP A O 1
ATOM 722 N N . VAL A 1 95 ? 18.261 -24.474 7.207 1.00 51.00 95 VAL A N 1
ATOM 723 C CA . VAL A 1 95 ? 17.445 -24.610 8.409 1.00 51.00 95 VAL A CA 1
ATOM 724 C C . VAL A 1 95 ? 18.340 -25.312 9.423 1.00 51.00 95 VAL A C 1
ATOM 726 O O . VAL A 1 95 ? 18.291 -26.530 9.578 1.00 51.00 95 VAL A O 1
ATOM 729 N N . THR A 1 96 ? 19.171 -24.544 10.120 1.00 41.72 96 THR A N 1
ATOM 730 C CA . THR A 1 96 ? 19.690 -24.973 11.415 1.00 41.72 96 THR A CA 1
ATOM 731 C C . THR A 1 96 ? 18.599 -24.708 12.446 1.00 41.72 96 THR A C 1
ATOM 733 O O . THR A 1 96 ? 18.452 -23.625 13.005 1.00 41.72 96 THR A O 1
ATOM 736 N N . VAL A 1 97 ? 17.768 -25.729 12.666 1.00 50.59 97 VAL A N 1
ATOM 737 C CA . VAL A 1 97 ? 17.028 -25.869 13.921 1.00 50.59 97 VAL A CA 1
ATOM 738 C C . VAL A 1 97 ? 18.085 -25.971 15.020 1.00 50.59 97 VAL A C 1
ATOM 740 O O . VAL A 1 97 ? 18.723 -27.014 15.163 1.00 50.59 97 VAL A O 1
ATOM 743 N N . ASP A 1 98 ? 18.281 -24.898 15.785 1.00 39.66 98 ASP A N 1
ATOM 744 C CA . ASP A 1 98 ? 18.986 -24.963 17.065 1.00 39.66 98 ASP A CA 1
ATOM 745 C C . ASP A 1 98 ? 18.132 -25.791 18.033 1.00 39.66 98 ASP A C 1
ATOM 747 O O . ASP A 1 98 ? 17.256 -25.297 18.741 1.00 39.66 98 ASP A O 1
ATOM 751 N N . SER A 1 99 ? 18.338 -27.107 17.981 1.00 46.88 99 SER A N 1
ATOM 752 C CA . SER A 1 99 ? 17.938 -28.028 19.036 1.00 46.88 99 SER A CA 1
ATOM 753 C C . SER A 1 99 ? 18.979 -27.936 20.146 1.00 46.88 99 SER A C 1
ATOM 755 O O . SER A 1 99 ? 19.854 -28.794 20.247 1.00 46.88 99 SER A O 1
ATOM 757 N N . SER A 1 100 ? 18.889 -26.907 20.983 1.00 45.50 100 SER A N 1
ATOM 758 C CA . SER A 1 100 ? 19.547 -26.930 22.287 1.00 45.50 100 SER A CA 1
ATOM 759 C C . SER A 1 100 ? 18.589 -27.554 23.311 1.00 45.50 100 SER A C 1
ATOM 761 O O . SER A 1 100 ? 17.468 -27.065 23.469 1.00 45.50 100 SER A O 1
ATOM 763 N N . PRO A 1 101 ? 18.970 -28.656 23.985 1.00 48.16 101 PRO A N 1
ATOM 764 C CA . PRO A 1 101 ? 18.123 -29.287 24.984 1.00 48.16 101 PRO A CA 1
ATOM 765 C C . PRO A 1 101 ? 18.087 -28.432 26.255 1.00 48.16 101 PRO A C 1
ATOM 767 O O . PRO A 1 101 ? 19.128 -28.086 26.814 1.00 48.16 101 PRO A O 1
ATOM 770 N N . GLU A 1 102 ? 16.879 -28.132 26.736 1.00 46.66 102 GLU A N 1
ATOM 771 C CA . GLU A 1 102 ? 16.649 -27.677 28.106 1.00 46.66 102 GLU A CA 1
ATOM 772 C C . GLU A 1 102 ? 17.171 -28.743 29.077 1.00 46.66 102 GLU A C 1
ATOM 774 O O . GLU A 1 102 ? 16.536 -29.775 29.304 1.00 46.66 102 GLU A O 1
ATOM 779 N N . THR A 1 103 ? 18.338 -28.512 29.677 1.00 47.16 103 THR A N 1
ATOM 780 C CA . THR A 1 103 ? 18.692 -29.200 30.918 1.00 47.16 103 THR A CA 1
ATOM 781 C C . THR A 1 103 ? 18.033 -28.466 32.072 1.00 47.16 103 THR A C 1
ATOM 783 O O . THR A 1 103 ? 18.517 -27.431 32.531 1.00 47.16 103 THR A O 1
ATOM 786 N N . ALA A 1 104 ? 16.920 -29.038 32.523 1.00 51.00 104 ALA A N 1
ATOM 787 C CA . ALA A 1 104 ? 16.329 -28.791 33.822 1.00 51.00 104 ALA A CA 1
ATOM 788 C C . ALA A 1 104 ? 17.383 -28.933 34.932 1.00 51.00 104 ALA A C 1
ATOM 790 O O . ALA A 1 104 ? 18.061 -29.958 35.033 1.00 51.00 104 ALA A O 1
ATOM 791 N N . VAL A 1 105 ? 17.470 -27.921 35.789 1.00 53.94 105 VAL A N 1
ATOM 792 C CA . VAL A 1 105 ? 17.959 -28.069 37.160 1.00 53.94 105 VAL A CA 1
ATOM 793 C C . VAL A 1 105 ? 16.900 -27.479 38.088 1.00 53.94 105 VAL A C 1
ATOM 795 O O . VAL A 1 105 ? 16.867 -26.281 38.349 1.00 53.94 105 VAL A O 1
ATOM 798 N N . ASP A 1 106 ? 15.989 -28.347 38.522 1.00 47.22 106 ASP A N 1
ATOM 799 C CA . ASP A 1 106 ? 15.178 -28.159 39.725 1.00 47.22 106 ASP A CA 1
ATOM 800 C C . ASP A 1 106 ? 16.038 -28.525 40.946 1.00 47.22 106 ASP A C 1
ATOM 802 O O . ASP A 1 106 ? 16.523 -29.660 41.018 1.00 47.22 106 ASP A O 1
ATOM 806 N N . ALA A 1 107 ? 16.222 -27.569 41.866 1.00 42.28 107 ALA A N 1
ATOM 807 C CA . ALA A 1 107 ? 16.242 -27.713 43.335 1.00 42.28 107 ALA A CA 1
ATOM 808 C C . ALA A 1 107 ? 16.705 -26.407 44.006 1.00 42.28 107 ALA A C 1
ATOM 810 O O . ALA A 1 107 ? 17.869 -26.001 43.785 1.00 42.28 107 ALA A O 1
#